Protein AF-A0A920HMF2-F1 (afdb_monomer_lite)

Structure (mmCIF, N/CA/C/O backbone):
data_AF-A0A920HMF2-F1
#
_entry.id   AF-A0A920HMF2-F1
#
loop_
_atom_site.group_PDB
_atom_site.id
_atom_site.type_symbol
_atom_site.label_atom_id
_atom_site.label_alt_id
_atom_site.label_comp_id
_atom_site.label_asym_id
_atom_site.label_entity_id
_atom_site.label_seq_id
_atom_site.pdbx_PDB_ins_code
_atom_site.Cartn_x
_atom_site.Cartn_y
_atom_site.Cartn_z
_atom_site.occupancy
_atom_site.B_iso_or_equiv
_atom_site.auth_seq_id
_atom_site.auth_comp_id
_atom_site.auth_asym_id
_atom_site.auth_atom_id
_atom_site.pdbx_PDB_model_num
ATOM 1 N N . MET A 1 1 ? 5.963 8.095 -15.196 1.00 60.22 1 MET A N 1
ATOM 2 C CA . MET A 1 1 ? 7.387 7.935 -15.577 1.00 60.22 1 MET A CA 1
ATOM 3 C C . MET A 1 1 ? 8.234 8.863 -14.714 1.00 60.22 1 MET A C 1
ATOM 5 O O . MET A 1 1 ? 7.877 10.027 -14.601 1.00 60.22 1 MET A O 1
ATOM 9 N N . LEU A 1 2 ? 9.319 8.380 -14.098 1.00 71.25 2 LEU A N 1
ATOM 10 C CA . LEU A 1 2 ? 10.261 9.250 -13.378 1.00 71.25 2 LEU A CA 1
ATOM 11 C C . LEU A 1 2 ? 11.253 9.902 -14.349 1.00 71.25 2 LEU A C 1
ATOM 13 O O . LEU A 1 2 ? 11.800 9.231 -15.238 1.00 71.25 2 LEU A O 1
ATOM 17 N N . ALA A 1 3 ? 11.513 11.196 -14.143 1.00 78.00 3 ALA A N 1
ATOM 18 C CA . ALA A 1 3 ? 12.580 11.913 -14.833 1.00 78.00 3 ALA A CA 1
ATOM 19 C C . ALA A 1 3 ? 13.933 11.236 -14.561 1.00 78.00 3 ALA A C 1
ATOM 21 O O . ALA A 1 3 ? 14.171 10.719 -13.468 1.00 78.00 3 ALA A O 1
ATOM 22 N N . ARG A 1 4 ? 14.822 11.218 -15.565 1.00 74.56 4 ARG A N 1
ATOM 23 C CA . ARG A 1 4 ? 16.085 10.453 -15.529 1.00 74.56 4 ARG A CA 1
ATOM 24 C C . ARG A 1 4 ? 16.939 10.771 -14.294 1.00 74.56 4 ARG A C 1
ATOM 26 O O . ARG A 1 4 ? 17.505 9.851 -13.722 1.00 74.56 4 ARG A O 1
ATOM 33 N N . ALA A 1 5 ? 16.950 12.031 -13.859 1.00 76.56 5 ALA A N 1
ATOM 34 C CA . ALA A 1 5 ? 17.691 12.503 -12.687 1.00 76.56 5 ALA A CA 1
ATOM 35 C C . ALA A 1 5 ? 17.235 11.894 -11.344 1.00 76.56 5 ALA A C 1
ATOM 37 O O . ALA A 1 5 ? 17.987 11.927 -10.379 1.00 76.56 5 ALA A O 1
ATOM 38 N N . TYR A 1 6 ? 16.024 11.331 -11.277 1.00 70.75 6 TYR A N 1
ATOM 39 C CA . TYR A 1 6 ? 15.429 10.786 -10.048 1.00 70.75 6 TYR A CA 1
ATOM 40 C C . TYR A 1 6 ? 15.279 9.259 -10.074 1.00 70.75 6 TYR A C 1
ATOM 42 O O . TYR A 1 6 ? 14.645 8.673 -9.192 1.00 70.75 6 TYR A O 1
ATOM 50 N N . ARG A 1 7 ? 15.836 8.593 -11.092 1.00 75.19 7 ARG A N 1
ATOM 51 C CA . ARG A 1 7 ? 15.878 7.127 -11.150 1.00 75.19 7 ARG A CA 1
ATOM 52 C C . ARG A 1 7 ? 16.911 6.602 -10.150 1.00 75.19 7 ARG A C 1
ATOM 54 O O . ARG A 1 7 ? 17.832 7.316 -9.777 1.00 75.19 7 ARG A O 1
ATOM 61 N N . SER A 1 8 ? 16.728 5.366 -9.697 1.00 70.44 8 SER A N 1
ATOM 62 C CA . SER A 1 8 ? 17.657 4.658 -8.796 1.00 70.44 8 SER A CA 1
ATOM 63 C C . SER A 1 8 ? 17.808 5.212 -7.368 1.00 70.44 8 SER A C 1
ATOM 65 O O . SER A 1 8 ? 18.521 4.616 -6.575 1.00 70.44 8 SER A O 1
ATOM 67 N N . ASN A 1 9 ? 17.073 6.263 -6.989 1.00 73.19 9 ASN A N 1
ATOM 68 C CA . ASN A 1 9 ? 17.085 6.824 -5.627 1.00 73.19 9 ASN A CA 1
ATOM 69 C C . ASN A 1 9 ? 15.977 6.258 -4.711 1.00 73.19 9 ASN A C 1
ATOM 71 O O . ASN A 1 9 ? 15.595 6.897 -3.737 1.00 73.19 9 ASN A O 1
ATOM 75 N N . GLY A 1 10 ? 15.361 5.120 -5.056 1.00 78.62 10 GLY A N 1
ATOM 76 C CA . GLY A 1 10 ? 14.243 4.537 -4.289 1.00 78.62 10 GLY A CA 1
ATOM 77 C C . GLY A 1 10 ? 12.906 5.296 -4.382 1.00 78.62 10 GLY A C 1
ATOM 78 O O . GLY A 1 10 ? 11.868 4.758 -4.008 1.00 78.62 10 GLY A O 1
ATOM 79 N N . ILE A 1 11 ? 12.893 6.494 -4.974 1.00 83.88 11 ILE A N 1
ATOM 80 C CA . ILE A 1 11 ? 11.706 7.359 -5.127 1.00 83.88 11 ILE A CA 1
ATOM 81 C C . ILE A 1 11 ? 10.565 6.649 -5.870 1.00 83.88 11 ILE A C 1
ATOM 83 O O . ILE A 1 11 ? 9.395 6.839 -5.553 1.00 83.88 11 ILE A O 1
ATOM 87 N N . GLY A 1 12 ? 10.890 5.795 -6.847 1.00 86.44 12 GLY A N 1
ATOM 88 C CA . GLY A 1 12 ? 9.882 5.022 -7.577 1.00 86.44 12 GLY A CA 1
ATOM 89 C C . GLY A 1 12 ? 9.081 4.096 -6.670 1.00 86.44 12 GLY A C 1
ATOM 90 O O . GLY A 1 12 ? 7.865 4.022 -6.807 1.00 86.44 12 GLY A O 1
ATOM 91 N N . LYS A 1 13 ? 9.749 3.457 -5.702 1.00 87.56 13 LYS A N 1
ATOM 92 C CA . LYS A 1 13 ? 9.103 2.542 -4.758 1.00 87.56 13 LYS A CA 1
ATOM 93 C C . LYS A 1 13 ? 8.132 3.313 -3.870 1.00 87.56 13 LYS A C 1
ATOM 95 O O . LYS A 1 13 ? 6.961 2.961 -3.822 1.00 87.56 13 LYS A O 1
ATOM 100 N N . GLN A 1 14 ? 8.580 4.437 -3.312 1.00 88.12 14 GLN A N 1
ATOM 101 C CA . GLN A 1 14 ? 7.731 5.324 -2.509 1.00 88.12 14 GLN A CA 1
ATOM 102 C C . GLN A 1 14 ? 6.514 5.837 -3.288 1.00 88.12 14 GLN A C 1
ATOM 104 O O . GLN A 1 14 ? 5.411 5.900 -2.752 1.00 88.12 14 GLN A O 1
ATOM 109 N N . LEU A 1 15 ? 6.694 6.182 -4.567 1.00 90.00 15 LEU A N 1
ATOM 110 C CA . LEU A 1 15 ? 5.596 6.644 -5.414 1.00 90.00 15 LEU A CA 1
ATOM 111 C C . LEU A 1 15 ? 4.532 5.557 -5.610 1.00 90.00 15 LEU A C 1
ATOM 113 O O . LEU A 1 15 ? 3.339 5.848 -5.518 1.00 90.00 15 LEU A O 1
ATOM 117 N N . ILE A 1 16 ? 4.952 4.317 -5.880 1.00 91.06 16 ILE A N 1
ATOM 118 C CA . ILE A 1 16 ? 4.020 3.195 -6.026 1.00 91.06 16 ILE A CA 1
ATOM 119 C C . ILE A 1 16 ? 3.355 2.872 -4.685 1.00 91.06 16 ILE A C 1
ATOM 121 O O . ILE A 1 16 ? 2.142 2.692 -4.659 1.00 91.06 16 ILE A O 1
ATOM 125 N N . GLU A 1 17 ? 4.099 2.862 -3.579 1.00 90.00 17 GLU A N 1
ATOM 126 C CA . GLU A 1 17 ? 3.563 2.621 -2.232 1.00 90.00 17 GLU A CA 1
ATOM 127 C C . GLU A 1 17 ? 2.487 3.646 -1.846 1.00 90.00 17 GLU A C 1
ATOM 129 O O . GLU A 1 17 ? 1.391 3.269 -1.425 1.00 90.00 17 GLU A O 1
ATOM 134 N N . GLU A 1 18 ? 2.744 4.941 -2.051 1.00 89.56 18 GLU A N 1
ATOM 135 C CA . GLU A 1 18 ? 1.742 5.982 -1.795 1.00 89.56 18 GLU A CA 1
ATOM 136 C C . GLU A 1 18 ? 0.553 5.882 -2.764 1.00 89.56 18 GLU A C 1
ATOM 138 O O . GLU A 1 18 ? -0.593 6.102 -2.362 1.00 89.56 18 GLU A O 1
ATOM 143 N N . GLY A 1 19 ? 0.784 5.473 -4.017 1.00 90.25 19 GLY A N 1
ATOM 144 C CA . GLY A 1 19 ? -0.281 5.182 -4.979 1.00 90.25 19 GLY A CA 1
ATOM 145 C C . GLY A 1 19 ? -1.184 4.026 -4.536 1.00 90.25 19 GLY A C 1
ATOM 146 O O . GLY A 1 19 ? -2.410 4.165 -4.535 1.00 90.25 19 GLY A O 1
ATOM 147 N N . VAL A 1 20 ? -0.592 2.914 -4.093 1.00 89.56 20 VAL A N 1
ATOM 148 C CA . VAL A 1 20 ? -1.296 1.749 -3.534 1.00 89.56 20 VAL A CA 1
ATOM 149 C C . VAL A 1 20 ? -2.110 2.162 -2.316 1.00 89.56 20 VAL A C 1
ATOM 151 O O . VAL A 1 20 ? -3.309 1.894 -2.254 1.00 89.56 20 VAL A O 1
ATOM 154 N N . LYS A 1 21 ? -1.492 2.879 -1.377 1.00 86.56 21 LYS A N 1
ATOM 155 C CA . LYS A 1 21 ? -2.153 3.377 -0.169 1.00 86.56 21 LYS A CA 1
ATOM 156 C C . LYS A 1 21 ? -3.342 4.271 -0.504 1.00 86.56 21 LYS A C 1
ATOM 158 O O . LYS A 1 21 ? -4.422 4.096 0.057 1.00 86.56 21 LYS A O 1
ATOM 163 N N . LYS A 1 22 ? -3.182 5.208 -1.443 1.00 86.75 22 LYS A N 1
ATOM 164 C CA . LYS A 1 22 ? -4.275 6.094 -1.857 1.00 86.75 22 LYS A CA 1
ATOM 165 C C . LYS A 1 22 ? -5.398 5.329 -2.556 1.00 86.75 22 LYS A C 1
ATOM 167 O O . LYS A 1 22 ? -6.568 5.606 -2.298 1.00 86.75 22 LYS A O 1
ATOM 172 N N . SER A 1 23 ? -5.049 4.358 -3.398 1.00 88.69 23 SER A N 1
ATOM 173 C CA . SER A 1 23 ? -6.013 3.473 -4.054 1.00 88.69 23 SER A CA 1
ATOM 174 C C . SER A 1 23 ? -6.825 2.686 -3.023 1.00 88.69 23 SER A C 1
ATOM 176 O O . SER A 1 23 ? -8.049 2.714 -3.075 1.00 88.69 23 SER A O 1
ATOM 178 N N . GLN A 1 24 ? -6.171 2.106 -2.014 1.00 85.06 24 GLN A N 1
ATOM 179 C CA . GLN A 1 24 ? -6.831 1.374 -0.928 1.00 85.06 24 GLN A CA 1
ATOM 180 C C . GLN A 1 24 ? -7.716 2.265 -0.040 1.00 85.06 24 GLN A C 1
ATOM 182 O O . GLN A 1 24 ? -8.731 1.796 0.470 1.00 85.06 24 GLN A O 1
ATOM 187 N N . GLN A 1 25 ? -7.364 3.544 0.137 1.00 81.69 25 GLN A N 1
ATOM 188 C CA . GLN A 1 25 ? -8.202 4.513 0.857 1.00 81.69 25 GLN A CA 1
ATOM 189 C C . GLN A 1 25 ? -9.490 4.859 0.102 1.00 81.69 25 GLN A C 1
ATOM 191 O O . GLN A 1 25 ? -10.532 5.039 0.726 1.00 81.69 25 GLN A O 1
ATOM 196 N N . LEU A 1 26 ? -9.413 5.002 -1.223 1.00 84.19 26 LEU A N 1
ATOM 197 C CA . LEU A 1 26 ? -10.565 5.356 -2.059 1.00 84.19 26 LEU A CA 1
ATOM 198 C C . LEU A 1 26 ? -11.432 4.135 -2.391 1.00 84.19 26 LEU A C 1
ATOM 200 O O . LEU A 1 26 ? -12.652 4.244 -2.467 1.00 84.19 26 LEU A O 1
ATOM 204 N N . PHE A 1 27 ? -10.796 2.979 -2.572 1.00 83.62 27 PHE A N 1
ATOM 205 C CA . PHE A 1 27 ? -11.402 1.735 -3.028 1.00 83.62 27 PHE A CA 1
ATOM 206 C C . PHE A 1 27 ? -11.003 0.594 -2.092 1.00 83.62 27 PHE A C 1
ATOM 208 O O . PHE A 1 27 ? -10.123 -0.221 -2.381 1.00 83.62 27 PHE A O 1
ATOM 215 N N . ALA A 1 28 ? -11.651 0.554 -0.929 1.00 81.38 28 ALA A N 1
ATOM 216 C CA . ALA A 1 28 ? -11.383 -0.466 0.070 1.00 81.38 28 ALA A CA 1
ATOM 217 C C . ALA A 1 28 ? -11.728 -1.866 -0.459 1.00 8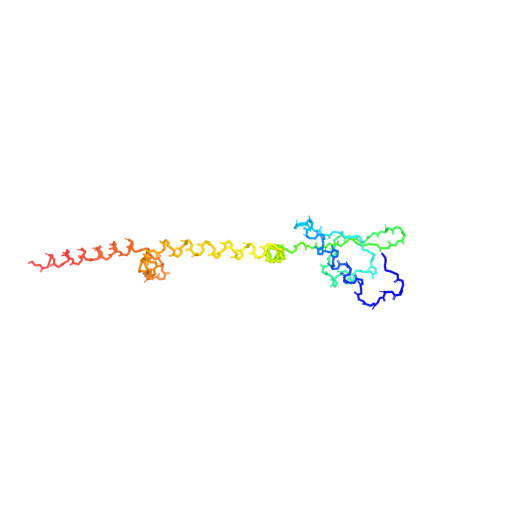1.38 28 ALA A C 1
ATOM 219 O O . ALA A 1 28 ? -12.764 -2.077 -1.087 1.00 81.38 28 ALA A O 1
ATOM 220 N N . ASN A 1 29 ? -10.876 -2.837 -0.130 1.00 80.88 29 ASN A N 1
ATOM 221 C CA . ASN A 1 29 ? -11.091 -4.257 -0.409 1.00 80.88 29 ASN A CA 1
ATOM 222 C C . ASN A 1 29 ? -11.132 -4.652 -1.901 1.00 80.88 29 ASN A C 1
ATOM 224 O O . ASN A 1 29 ? -11.679 -5.699 -2.244 1.00 80.88 29 ASN A O 1
ATOM 228 N N . ILE A 1 30 ? -10.545 -3.839 -2.784 1.00 88.69 30 ILE A N 1
ATOM 229 C CA . ILE A 1 30 ? -10.427 -4.137 -4.217 1.00 88.69 30 ILE A CA 1
ATOM 230 C C . ILE A 1 30 ? -8.981 -4.532 -4.551 1.00 88.69 30 ILE A C 1
ATOM 232 O O . ILE A 1 30 ? -8.032 -3.941 -4.036 1.00 88.69 30 ILE A O 1
ATOM 236 N N . GLU A 1 31 ? -8.811 -5.547 -5.404 1.00 91.69 31 GLU A N 1
ATOM 237 C CA . GLU A 1 31 ? -7.499 -5.919 -5.950 1.00 91.69 31 GLU A CA 1
ATOM 238 C C . GLU A 1 31 ? -6.967 -4.824 -6.889 1.00 91.69 31 GLU A C 1
ATOM 240 O O . GLU A 1 31 ? -7.688 -4.329 -7.758 1.00 91.69 31 GLU A O 1
ATOM 245 N N . ILE A 1 32 ? -5.691 -4.461 -6.750 1.00 93.06 32 ILE A N 1
ATOM 246 C CA . ILE A 1 32 ? -5.036 -3.532 -7.680 1.00 93.06 32 ILE A CA 1
ATOM 247 C C . ILE A 1 32 ? -4.418 -4.362 -8.800 1.00 93.06 32 ILE A C 1
ATOM 249 O O . ILE A 1 32 ? -3.595 -5.236 -8.535 1.00 93.06 32 ILE A O 1
ATOM 253 N N . LYS A 1 33 ? -4.809 -4.084 -10.046 1.00 94.38 33 LYS A N 1
ATOM 254 C CA . LYS A 1 33 ? -4.278 -4.745 -11.246 1.00 94.38 33 LYS A CA 1
ATOM 255 C C . LYS A 1 33 ? -3.363 -3.800 -12.001 1.00 94.38 33 LYS A C 1
ATOM 257 O O . LYS A 1 33 ? -3.721 -2.641 -12.206 1.00 94.38 33 LYS A O 1
ATOM 262 N N . ILE A 1 34 ? -2.230 -4.314 -12.462 1.00 94.31 34 ILE A N 1
ATOM 263 C CA . ILE A 1 34 ? -1.304 -3.586 -13.328 1.00 94.31 34 ILE A CA 1
ATOM 264 C C . ILE A 1 34 ? -0.919 -4.445 -14.536 1.00 94.31 34 ILE A C 1
ATOM 266 O O . ILE A 1 34 ? -0.799 -5.667 -14.424 1.00 94.31 34 ILE A O 1
ATOM 270 N N . SER A 1 35 ? -0.730 -3.794 -15.685 1.00 94.38 35 SER A N 1
ATOM 271 C CA . SER A 1 35 ? 0.080 -4.331 -16.783 1.00 94.38 35 SER A CA 1
ATOM 272 C C . SER A 1 35 ? 1.513 -3.877 -16.531 1.00 94.38 35 SER A C 1
ATOM 274 O O . SER A 1 35 ? 1.790 -2.676 -16.526 1.00 94.38 35 SER A O 1
ATOM 276 N N . ALA A 1 36 ? 2.402 -4.816 -16.218 1.00 92.94 36 ALA A N 1
ATOM 277 C CA . ALA A 1 36 ? 3.808 -4.535 -15.971 1.00 92.94 36 ALA A CA 1
ATOM 278 C C . ALA A 1 36 ? 4.642 -5.019 -17.157 1.00 92.94 36 ALA A C 1
ATOM 280 O O . ALA A 1 36 ? 4.435 -6.118 -17.663 1.00 92.94 36 ALA A O 1
ATOM 281 N N . GLN A 1 37 ? 5.633 -4.232 -17.573 1.00 94.31 37 GLN A N 1
ATOM 282 C CA . GLN A 1 37 ? 6.653 -4.718 -18.497 1.00 94.31 37 GLN A CA 1
ATOM 283 C C . GLN A 1 37 ? 7.402 -5.895 -17.853 1.00 94.31 37 GLN A C 1
ATOM 285 O O . GLN A 1 37 ? 7.766 -5.820 -16.677 1.00 94.31 37 GLN A O 1
ATOM 290 N N . LEU A 1 38 ? 7.692 -6.953 -18.616 1.00 91.62 38 LEU A N 1
ATOM 291 C CA . LEU A 1 38 ? 8.298 -8.185 -18.093 1.00 91.62 38 LEU A CA 1
ATOM 292 C C . LEU A 1 38 ? 9.619 -7.935 -17.337 1.00 91.62 38 LEU A C 1
ATOM 294 O O . LEU A 1 38 ? 9.871 -8.553 -16.308 1.00 91.62 38 LEU A O 1
ATOM 298 N N . GLY A 1 39 ? 10.427 -6.972 -17.792 1.00 90.81 39 GLY A N 1
ATOM 299 C CA . GLY A 1 39 ? 11.678 -6.577 -17.128 1.00 90.81 39 GLY A CA 1
ATOM 300 C C . GLY A 1 39 ? 11.510 -5.888 -15.765 1.00 90.81 39 GLY A C 1
ATOM 301 O O . GLY A 1 39 ? 12.491 -5.716 -15.051 1.00 90.81 39 GLY A O 1
ATOM 302 N N . LEU A 1 40 ? 10.290 -5.491 -15.390 1.00 91.56 40 LEU A N 1
ATOM 303 C CA . LEU A 1 40 ? 9.962 -4.899 -14.087 1.00 91.56 40 LEU A CA 1
ATOM 304 C C . LEU A 1 40 ? 9.251 -5.888 -13.156 1.00 91.56 40 LEU A C 1
ATOM 306 O O . LEU A 1 40 ? 8.802 -5.492 -12.084 1.00 91.56 40 LEU A O 1
ATOM 310 N N . LYS A 1 41 ? 9.146 -7.163 -13.547 1.00 93.25 41 LYS A N 1
ATOM 311 C CA . LYS A 1 41 ? 8.493 -8.206 -12.752 1.00 93.25 41 LYS A CA 1
ATOM 312 C C . LYS A 1 41 ? 9.026 -8.236 -11.314 1.00 93.25 41 LYS A C 1
ATOM 314 O O . LYS A 1 41 ? 8.252 -8.022 -10.390 1.00 93.25 41 LYS A O 1
ATOM 319 N N . GLU A 1 42 ? 10.332 -8.435 -11.138 1.00 92.44 42 GLU A N 1
ATOM 320 C CA . GLU A 1 42 ? 10.965 -8.541 -9.811 1.00 92.44 42 GLU A CA 1
ATOM 321 C C . GLU A 1 42 ? 10.746 -7.270 -8.979 1.00 92.44 42 GLU A C 1
ATOM 323 O O . GLU A 1 42 ? 10.416 -7.330 -7.799 1.00 92.44 42 GLU A O 1
ATOM 328 N N . TYR A 1 43 ? 10.809 -6.104 -9.629 1.00 92.00 43 TYR A N 1
ATOM 329 C CA . TYR A 1 43 ? 10.555 -4.818 -8.986 1.00 92.00 43 TYR A CA 1
ATOM 330 C C . TYR A 1 43 ? 9.141 -4.717 -8.392 1.00 92.00 43 TYR A C 1
ATOM 332 O O . TYR A 1 43 ? 8.963 -4.153 -7.314 1.00 92.00 43 TYR A O 1
ATOM 340 N N . TYR A 1 44 ? 8.128 -5.244 -9.084 1.00 93.88 44 TYR A N 1
ATOM 341 C CA . TYR A 1 44 ? 6.756 -5.268 -8.575 1.00 93.88 44 TYR A CA 1
ATOM 342 C C . TYR A 1 44 ? 6.510 -6.419 -7.591 1.00 93.88 44 TYR A C 1
ATOM 344 O O . TYR A 1 44 ? 5.724 -6.247 -6.656 1.00 93.88 44 TYR A O 1
ATOM 352 N N . GLU A 1 45 ? 7.198 -7.552 -7.738 1.00 93.81 45 GLU A N 1
ATOM 353 C CA . GLU A 1 45 ? 7.182 -8.638 -6.748 1.00 93.81 45 GLU A CA 1
ATOM 354 C C . GLU A 1 45 ? 7.710 -8.157 -5.385 1.00 93.81 45 GLU A C 1
ATOM 356 O O . GLU A 1 45 ? 7.067 -8.401 -4.363 1.00 93.81 45 GLU A O 1
ATOM 361 N N . ASP A 1 46 ? 8.772 -7.344 -5.367 1.00 92.12 46 ASP A N 1
ATOM 362 C CA . ASP A 1 46 ? 9.304 -6.685 -4.160 1.00 92.12 46 ASP A CA 1
ATOM 363 C C . ASP A 1 46 ? 8.313 -5.713 -3.485 1.00 92.12 46 ASP A C 1
ATOM 365 O O . ASP A 1 46 ? 8.487 -5.331 -2.321 1.00 92.12 46 ASP A O 1
ATOM 369 N N . LEU A 1 47 ? 7.285 -5.272 -4.216 1.00 91.19 47 LEU A N 1
ATOM 370 C CA . LEU A 1 47 ? 6.196 -4.421 -3.721 1.00 91.19 47 LEU A CA 1
ATOM 371 C C . LEU A 1 47 ? 4.960 -5.236 -3.304 1.00 91.19 47 LEU A C 1
ATOM 373 O O . LEU A 1 47 ? 3.951 -4.656 -2.899 1.00 91.19 47 LEU A O 1
ATOM 377 N N . GLY A 1 48 ? 5.029 -6.568 -3.386 1.00 92.44 48 GLY A N 1
ATOM 378 C CA . GLY A 1 48 ? 3.958 -7.490 -3.007 1.00 92.44 48 GLY A CA 1
ATOM 379 C C . GLY A 1 48 ? 2.972 -7.820 -4.128 1.00 92.44 48 GLY A C 1
ATOM 380 O O . GLY A 1 48 ? 1.955 -8.467 -3.865 1.00 92.44 48 GLY A O 1
ATOM 381 N N . PHE A 1 49 ? 3.233 -7.389 -5.366 1.00 94.94 49 PHE A N 1
ATOM 382 C CA . PHE A 1 49 ? 2.430 -7.824 -6.504 1.00 94.94 49 PHE A CA 1
ATOM 383 C C . PHE A 1 49 ? 2.756 -9.274 -6.858 1.00 94.94 49 PHE A C 1
ATOM 385 O O . PHE A 1 49 ? 3.886 -9.734 -6.744 1.00 94.94 49 PHE A O 1
ATOM 392 N N . SER A 1 50 ? 1.751 -9.988 -7.339 1.00 95.38 50 SER A N 1
ATOM 393 C CA . SER A 1 50 ? 1.861 -11.372 -7.791 1.00 95.38 50 SER A CA 1
ATOM 394 C C . SER A 1 50 ? 1.423 -11.474 -9.243 1.00 95.38 50 SER A C 1
ATOM 396 O O . SER A 1 50 ? 0.505 -10.773 -9.670 1.00 95.38 50 SER A O 1
ATOM 398 N N . ILE A 1 51 ? 2.082 -12.328 -10.020 1.00 95.25 51 ILE A N 1
ATOM 399 C CA . ILE A 1 51 ? 1.710 -12.558 -11.416 1.00 95.25 51 ILE A CA 1
ATOM 400 C C . ILE A 1 51 ? 0.301 -13.145 -11.491 1.00 95.25 51 ILE A C 1
ATOM 402 O O . ILE A 1 51 ? -0.050 -14.067 -10.753 1.00 95.25 51 ILE A O 1
ATOM 406 N N . LYS A 1 52 ? -0.488 -12.643 -12.440 1.00 93.44 52 LYS A N 1
ATOM 407 C CA . LYS A 1 52 ? -1.781 -13.209 -12.812 1.00 93.44 52 LYS A CA 1
ATOM 408 C C . LYS A 1 52 ? -1.856 -13.315 -14.325 1.00 93.44 52 LYS A C 1
ATOM 410 O O . LYS A 1 52 ? -1.957 -12.302 -15.001 1.00 93.44 52 LYS A O 1
ATOM 415 N N . GLY A 1 53 ? -1.853 -14.541 -14.833 1.00 88.62 53 GLY A N 1
ATOM 416 C CA . GLY A 1 53 ? -1.933 -14.815 -16.266 1.00 88.62 53 GLY A CA 1
ATOM 417 C C . GLY A 1 53 ? -0.570 -14.964 -16.937 1.00 88.62 53 GLY A C 1
ATOM 418 O O . GLY A 1 53 ? 0.456 -15.135 -16.278 1.00 88.62 53 GLY A O 1
ATOM 419 N N . GLU A 1 54 ? -0.592 -14.945 -18.265 1.00 91.06 54 GLU A N 1
ATOM 420 C CA . GLU A 1 54 ? 0.571 -15.201 -19.112 1.00 91.06 54 GLU A CA 1
ATOM 421 C C . GLU A 1 54 ? 1.173 -13.904 -19.657 1.00 91.06 54 GLU A C 1
ATOM 423 O O . GLU A 1 54 ? 0.566 -12.832 -19.606 1.00 91.06 54 GLU A O 1
ATOM 428 N N . LYS A 1 55 ? 2.396 -14.010 -20.181 1.00 93.50 55 LYS A N 1
ATOM 429 C CA . LYS A 1 55 ? 3.057 -12.906 -20.872 1.00 93.50 55 LYS A CA 1
ATOM 430 C C . LYS A 1 55 ? 2.371 -12.613 -22.209 1.00 93.50 55 LYS A C 1
ATOM 432 O O . LYS A 1 55 ? 1.980 -13.536 -22.920 1.00 93.50 55 LYS A O 1
ATOM 437 N N . TYR A 1 56 ? 2.273 -11.342 -22.571 1.00 93.81 56 TYR A N 1
ATOM 438 C CA . TYR A 1 56 ? 1.705 -10.895 -23.841 1.00 93.81 56 TYR A CA 1
ATOM 439 C C . TYR A 1 56 ? 2.502 -9.724 -24.413 1.00 93.81 56 TYR A C 1
ATOM 441 O O . TYR A 1 56 ? 3.287 -9.088 -23.715 1.00 93.81 56 TYR A O 1
ATOM 449 N N . LEU A 1 57 ? 2.334 -9.466 -25.707 1.00 94.50 57 LEU A N 1
ATOM 450 C CA . LEU A 1 57 ? 2.999 -8.362 -26.387 1.00 94.50 57 LEU A CA 1
ATOM 451 C C . LEU A 1 57 ? 2.073 -7.140 -26.396 1.00 94.50 57 LEU A C 1
ATOM 453 O O . LEU A 1 57 ? 0.939 -7.234 -26.861 1.00 94.50 57 LEU A O 1
ATOM 457 N N . GLU A 1 58 ? 2.567 -6.003 -25.923 1.00 90.88 58 GLU A N 1
ATOM 458 C CA . GLU A 1 58 ? 1.882 -4.707 -25.965 1.00 90.88 58 GLU A CA 1
ATOM 459 C C . GLU A 1 58 ? 2.903 -3.680 -26.474 1.00 90.88 58 GLU A C 1
ATOM 461 O O . GLU A 1 58 ? 4.030 -3.621 -25.977 1.00 90.88 58 GLU A O 1
ATOM 466 N N . ASP A 1 59 ? 2.570 -2.973 -27.558 1.00 90.56 59 ASP A N 1
ATOM 467 C CA . ASP A 1 59 ? 3.460 -2.029 -28.256 1.00 90.56 59 ASP A CA 1
ATOM 468 C C . ASP A 1 59 ? 4.849 -2.591 -28.629 1.00 90.56 59 ASP A C 1
ATOM 470 O O . ASP A 1 59 ? 5.862 -1.890 -28.629 1.00 90.56 59 ASP A O 1
ATOM 474 N N . GLY A 1 60 ? 4.911 -3.886 -28.960 1.00 91.75 60 GLY A N 1
ATOM 475 C CA . GLY A 1 60 ? 6.158 -4.562 -29.335 1.00 91.75 60 GLY A CA 1
ATOM 476 C C . GLY A 1 60 ? 7.060 -4.939 -28.155 1.00 91.75 60 GLY A C 1
ATOM 477 O O . GLY A 1 60 ? 8.181 -5.397 -28.371 1.00 91.75 60 GLY A O 1
ATOM 478 N N . ILE A 1 61 ? 6.585 -4.774 -26.919 1.00 93.50 61 ILE A N 1
ATOM 479 C CA . ILE A 1 61 ? 7.321 -5.079 -25.691 1.00 93.50 61 ILE A CA 1
ATOM 480 C C . ILE A 1 61 ? 6.568 -6.163 -24.909 1.00 93.50 61 ILE A C 1
ATOM 482 O O . ILE A 1 61 ? 5.339 -6.148 -24.819 1.00 93.50 61 ILE A O 1
ATOM 486 N N . GLU A 1 62 ? 7.300 -7.114 -24.323 1.00 94.75 62 GLU A N 1
ATOM 487 C CA . GLU A 1 62 ? 6.703 -8.137 -23.458 1.00 94.75 62 GLU A CA 1
ATOM 488 C C . GLU A 1 62 ? 6.182 -7.526 -22.147 1.00 94.75 62 GLU A C 1
ATOM 490 O O . GLU A 1 62 ? 6.924 -6.894 -21.385 1.00 94.75 62 GLU A O 1
ATOM 495 N N . HIS A 1 63 ? 4.906 -7.774 -21.875 1.00 95.81 63 HIS A N 1
ATOM 496 C CA . HIS A 1 63 ? 4.175 -7.387 -20.678 1.00 95.81 63 HIS A CA 1
ATOM 497 C C . HIS A 1 63 ? 3.621 -8.618 -19.961 1.00 95.81 63 HIS A C 1
ATOM 499 O O . HIS A 1 63 ? 3.476 -9.700 -20.533 1.00 95.81 63 HIS A O 1
ATOM 505 N N . ILE A 1 64 ? 3.326 -8.454 -18.679 1.00 96.12 64 ILE A N 1
ATOM 506 C CA . ILE A 1 64 ? 2.715 -9.457 -17.821 1.00 96.12 64 ILE A CA 1
ATOM 507 C C . ILE A 1 64 ? 1.724 -8.774 -16.886 1.00 96.12 64 ILE A C 1
ATOM 509 O O . ILE A 1 64 ? 1.969 -7.684 -16.364 1.00 96.12 64 ILE A O 1
ATOM 513 N N . GLN A 1 65 ? 0.576 -9.406 -16.676 1.00 96.38 65 GLN A N 1
ATOM 514 C CA . GLN A 1 65 ? -0.405 -8.893 -15.733 1.00 96.38 65 GLN A CA 1
ATOM 515 C C . GLN A 1 65 ? -0.013 -9.288 -14.303 1.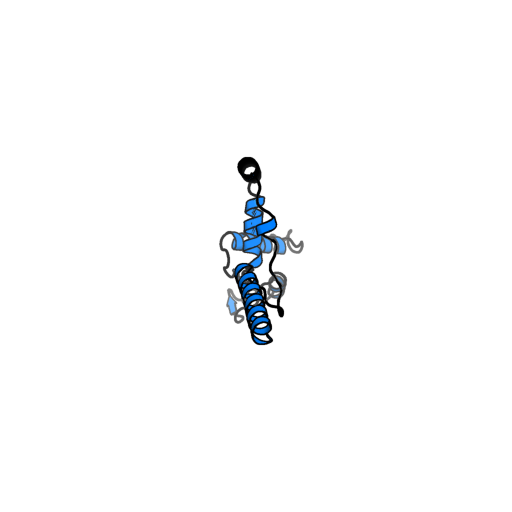00 96.38 65 GLN A C 1
ATOM 517 O O . GLN A 1 65 ? 0.362 -10.429 -14.026 1.00 96.38 65 GLN A O 1
ATOM 522 N N . MET A 1 66 ? -0.107 -8.331 -13.379 1.00 95.88 66 MET A N 1
ATOM 523 C CA . MET A 1 66 ? 0.171 -8.545 -11.960 1.00 95.88 66 MET A CA 1
ATOM 524 C C . MET A 1 66 ? -0.945 -7.969 -11.088 1.00 95.88 66 MET A C 1
ATOM 526 O O . MET A 1 66 ? -1.608 -6.995 -11.458 1.00 95.88 66 MET A O 1
ATOM 530 N N . ILE A 1 67 ? -1.155 -8.580 -9.923 1.00 95.94 67 ILE A N 1
ATOM 531 C CA . ILE A 1 67 ? -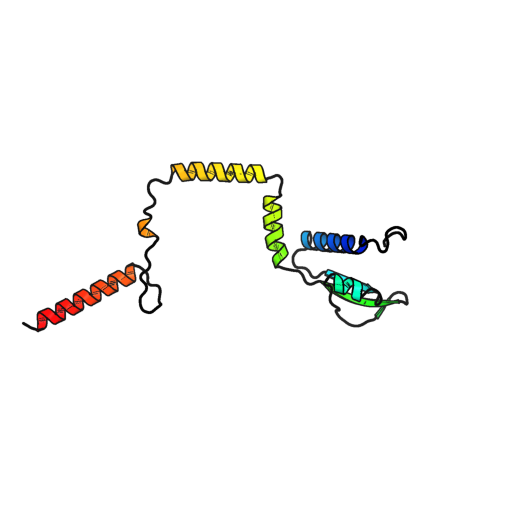2.172 -8.191 -8.950 1.00 95.94 67 ILE A CA 1
ATOM 532 C C . ILE A 1 67 ? -1.598 -8.016 -7.550 1.00 95.94 67 ILE A C 1
ATOM 534 O O . ILE A 1 67 ? -0.765 -8.801 -7.098 1.00 95.94 67 ILE A O 1
ATOM 538 N N . LEU A 1 68 ? -2.106 -7.016 -6.839 1.00 93.94 68 LEU A N 1
ATOM 539 C CA . LEU A 1 68 ? -1.907 -6.847 -5.407 1.00 93.94 68 LEU A CA 1
ATOM 540 C C . LEU A 1 68 ? -3.238 -7.103 -4.698 1.00 93.94 68 LEU A C 1
ATOM 542 O O . LEU A 1 68 ? -4.229 -6.405 -4.935 1.00 93.94 68 LEU A O 1
ATOM 546 N N . SER A 1 69 ? -3.255 -8.123 -3.841 1.00 90.56 69 SER A N 1
ATOM 547 C CA . SER A 1 69 ? -4.448 -8.485 -3.071 1.00 90.56 69 SER A CA 1
ATOM 548 C C . SER A 1 69 ? -4.724 -7.446 -1.977 1.00 90.56 69 SER A C 1
ATOM 550 O O . SER A 1 69 ? -3.782 -6.958 -1.345 1.00 90.56 69 SER A O 1
ATOM 552 N N . PRO A 1 70 ? -5.996 -7.106 -1.708 1.00 81.81 70 PRO A N 1
ATOM 553 C CA . PRO A 1 70 ? -6.329 -6.174 -0.643 1.00 81.81 70 PRO A CA 1
ATOM 554 C C . PRO A 1 70 ? -5.990 -6.789 0.717 1.00 81.81 70 PRO A C 1
ATOM 556 O O . PRO A 1 70 ? -6.394 -7.907 1.034 1.00 81.81 70 PRO A O 1
ATOM 559 N N . ASN A 1 71 ? -5.272 -6.048 1.559 1.00 71.56 71 ASN A N 1
ATOM 560 C CA . ASN A 1 71 ? -5.026 -6.484 2.927 1.00 71.56 71 ASN A CA 1
ATOM 561 C C . ASN A 1 71 ? -6.155 -5.980 3.840 1.00 71.56 71 ASN A C 1
ATOM 563 O O . ASN A 1 71 ? -6.164 -4.818 4.256 1.00 71.56 71 ASN A O 1
ATOM 567 N N . LEU A 1 72 ? -7.104 -6.865 4.174 1.00 61.31 72 LEU A N 1
ATOM 568 C CA . LEU A 1 72 ? -8.252 -6.545 5.039 1.00 61.31 72 LEU A CA 1
ATOM 569 C C . LEU A 1 72 ? -7.839 -5.983 6.414 1.00 61.31 72 LEU A C 1
ATOM 571 O O . LEU A 1 72 ? -8.597 -5.229 7.024 1.00 61.31 72 LEU A O 1
ATOM 575 N N . LYS A 1 73 ? -6.641 -6.321 6.912 1.00 57.69 73 LYS A N 1
ATOM 576 C CA . LYS A 1 73 ? -6.190 -5.947 8.260 1.00 57.69 73 LYS A CA 1
ATOM 577 C C . LYS A 1 73 ? -5.814 -4.465 8.362 1.00 57.69 73 LYS A C 1
ATOM 579 O O . LYS A 1 73 ? -6.075 -3.844 9.391 1.00 57.69 73 LYS A O 1
ATOM 584 N N . TYR A 1 74 ? -5.271 -3.887 7.287 1.00 57.31 74 TYR A N 1
ATOM 585 C CA . TYR A 1 74 ? -4.948 -2.456 7.234 1.00 57.31 74 TYR A CA 1
ATOM 586 C C . TYR A 1 74 ? -6.203 -1.586 7.181 1.00 57.31 74 TYR A C 1
ATOM 588 O O . TYR A 1 74 ? -6.219 -0.532 7.802 1.00 57.31 74 TYR A O 1
ATOM 596 N N . SER A 1 75 ? -7.277 -2.035 6.520 1.00 58.69 75 SER A N 1
ATOM 597 C CA . SER A 1 75 ? -8.517 -1.252 6.399 1.00 58.69 75 SER A CA 1
ATOM 598 C C . SER A 1 75 ? -9.140 -0.924 7.760 1.00 58.69 75 SER A C 1
ATOM 600 O O . SER A 1 75 ? -9.514 0.221 8.004 1.00 58.69 75 SER A O 1
ATOM 602 N N . LEU A 1 76 ? -9.202 -1.898 8.674 1.00 60.12 76 LEU A N 1
ATOM 603 C CA . LEU A 1 76 ? -9.767 -1.672 10.007 1.00 60.12 76 LEU A CA 1
ATOM 604 C C . LEU A 1 76 ? -8.848 -0.810 10.886 1.00 60.12 76 LEU A C 1
ATOM 606 O O . LEU A 1 76 ? -9.329 0.118 11.534 1.00 60.12 76 LEU A O 1
ATOM 610 N N . TYR A 1 77 ? -7.536 -1.076 10.887 1.00 62.22 77 TYR A N 1
ATOM 611 C CA . TYR A 1 77 ? -6.579 -0.312 11.695 1.00 62.22 77 TYR A CA 1
ATOM 612 C C . TYR A 1 77 ? -6.457 1.141 11.223 1.00 62.22 77 TYR A C 1
ATOM 614 O O . TYR A 1 77 ? -6.545 2.044 12.047 1.00 62.22 77 TYR A O 1
ATOM 622 N N . GLU A 1 78 ? -6.335 1.381 9.914 1.00 63.62 78 GLU A N 1
ATOM 623 C CA . GLU A 1 78 ? -6.260 2.731 9.340 1.00 63.62 78 GLU A CA 1
ATOM 624 C C . GLU A 1 78 ? -7.569 3.502 9.499 1.00 63.62 78 GLU A C 1
ATOM 626 O O . GLU A 1 78 ? -7.528 4.703 9.736 1.00 63.62 78 GLU A O 1
ATOM 631 N N . ASN A 1 79 ? -8.736 2.853 9.431 1.00 64.06 79 ASN A N 1
ATOM 632 C CA . ASN A 1 79 ? -10.003 3.532 9.719 1.00 64.06 79 ASN A CA 1
ATOM 633 C C . ASN A 1 79 ? -10.074 3.991 11.180 1.00 64.06 79 ASN A C 1
ATOM 635 O O . ASN A 1 79 ? -10.408 5.147 11.443 1.00 64.06 79 ASN A O 1
ATOM 639 N N . CYS A 1 80 ? -9.692 3.132 12.128 1.00 61.88 80 CYS A N 1
ATOM 640 C CA . CYS A 1 80 ? -9.591 3.516 13.535 1.00 61.88 80 CYS A CA 1
ATOM 641 C C . CYS A 1 80 ? -8.525 4.604 13.758 1.00 61.88 80 CYS A C 1
ATOM 643 O O . CYS A 1 80 ? -8.773 5.571 14.478 1.00 61.88 80 CYS A O 1
ATOM 645 N N . LEU A 1 81 ? -7.359 4.505 13.111 1.00 64.12 81 LEU A N 1
ATOM 646 C CA . LEU A 1 81 ? -6.296 5.507 13.225 1.00 64.12 81 LEU A CA 1
ATOM 647 C C . LEU A 1 81 ? -6.680 6.843 12.600 1.00 64.12 81 LEU A C 1
ATOM 649 O O . LEU A 1 81 ? -6.356 7.880 13.164 1.00 64.12 81 LEU A O 1
ATOM 653 N N . ASN A 1 82 ? -7.365 6.846 11.459 1.00 62.38 82 ASN A N 1
ATOM 654 C CA . ASN A 1 82 ? -7.875 8.062 10.831 1.00 62.38 82 ASN A CA 1
ATOM 655 C C . ASN A 1 82 ? -8.977 8.698 11.675 1.00 62.38 82 ASN A C 1
ATOM 657 O O . ASN A 1 82 ? -9.060 9.922 11.717 1.00 62.38 82 ASN A O 1
ATOM 661 N N . LEU A 1 83 ? -9.767 7.904 12.402 1.00 58.84 83 LEU A N 1
ATOM 662 C CA . LEU A 1 83 ? -10.724 8.425 13.375 1.00 58.84 83 LEU A CA 1
ATOM 663 C C . LEU A 1 83 ? -9.998 9.165 14.514 1.00 58.84 83 LEU A C 1
ATOM 665 O O . LEU A 1 83 ? -10.353 10.302 14.827 1.00 58.84 83 LEU A O 1
ATOM 669 N N . ILE A 1 84 ? -8.920 8.573 15.044 1.00 59.97 84 ILE A N 1
ATOM 670 C CA . ILE A 1 84 ? -8.062 9.157 16.094 1.00 59.97 84 ILE A CA 1
ATOM 671 C C . ILE A 1 84 ? -7.236 10.352 15.575 1.00 59.97 84 ILE A C 1
ATOM 673 O O . ILE A 1 84 ? -7.023 11.317 16.301 1.00 59.97 84 ILE A O 1
ATOM 677 N N . ARG A 1 85 ? -6.780 10.317 14.318 1.00 61.62 85 ARG A N 1
ATOM 678 C CA . ARG A 1 85 ? -5.952 11.355 13.675 1.00 61.62 85 ARG A CA 1
ATOM 679 C C . ARG A 1 85 ? -6.773 12.459 13.006 1.00 61.62 85 ARG A C 1
ATOM 681 O O . ARG A 1 85 ? -6.212 13.464 12.565 1.00 61.62 85 ARG A O 1
ATOM 688 N N . SER A 1 86 ? -8.093 12.299 12.930 1.00 62.19 86 SER A N 1
ATOM 689 C CA . SER A 1 86 ? -8.986 13.362 12.482 1.00 62.19 86 SER A CA 1
ATOM 690 C C . SER A 1 86 ? -8.870 14.558 13.434 1.00 62.19 86 SER A C 1
ATOM 692 O O . SER A 1 86 ? -8.699 14.406 14.644 1.00 62.19 86 SER A O 1
ATOM 694 N N . LYS A 1 87 ? -9.001 15.782 12.905 1.00 58.12 87 LYS A N 1
ATOM 695 C CA . LYS A 1 87 ? -9.004 17.023 13.708 1.00 58.12 87 LYS A CA 1
ATOM 696 C C . LYS A 1 87 ? -10.116 17.064 14.778 1.00 58.12 87 LYS A C 1
ATOM 698 O O . LYS A 1 87 ? -10.147 17.986 15.586 1.00 58.12 87 LYS A O 1
ATOM 703 N N . SER A 1 88 ? -10.991 16.062 14.811 1.00 62.09 88 SER A N 1
ATOM 704 C CA . SER A 1 88 ? -12.052 15.865 15.795 1.00 62.09 88 SER A CA 1
ATOM 705 C C . SER A 1 88 ? -11.589 15.180 17.088 1.00 62.09 88 SER A C 1
ATOM 707 O O . SER A 1 88 ? -12.412 15.005 17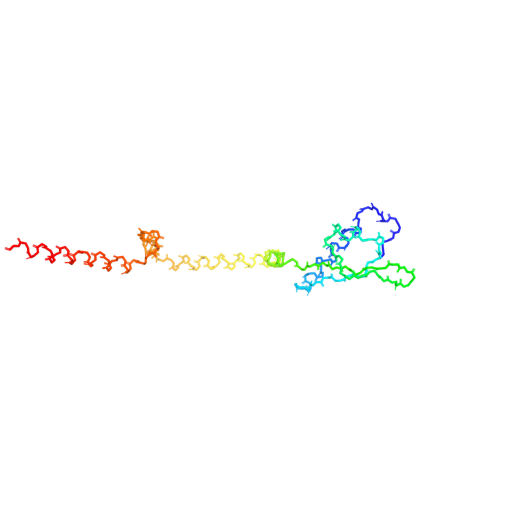.980 1.00 62.09 88 SER A O 1
ATOM 709 N N . PHE A 1 89 ? -10.305 14.832 17.245 1.00 62.38 89 PHE A N 1
ATOM 710 C CA . PHE A 1 89 ? -9.778 14.201 18.469 1.00 62.38 89 PHE A CA 1
ATOM 711 C C . PHE A 1 89 ? -10.094 14.994 19.758 1.00 62.38 89 PHE A C 1
ATOM 713 O O . PHE A 1 89 ? -10.439 14.423 20.794 1.00 62.38 89 PHE A O 1
ATOM 720 N N . ILE A 1 90 ? -10.069 16.330 19.679 1.00 71.75 90 ILE A N 1
ATOM 721 C CA . ILE A 1 90 ? -10.449 17.224 20.788 1.00 71.75 90 ILE A CA 1
ATOM 722 C C . ILE A 1 90 ? -11.946 17.088 21.116 1.00 71.75 90 ILE A C 1
ATOM 724 O O . ILE A 1 90 ? -12.320 17.017 22.286 1.00 71.75 90 ILE A O 1
ATOM 728 N N . LEU A 1 91 ? -12.803 16.990 20.092 1.00 69.19 91 LEU A N 1
ATOM 729 C CA . LEU A 1 91 ? -14.247 16.798 20.265 1.00 69.19 91 LEU A CA 1
ATOM 730 C C . LEU A 1 91 ? -14.561 15.426 20.868 1.00 69.19 91 LEU A C 1
ATOM 732 O O . LEU A 1 91 ? -15.439 15.325 21.722 1.00 69.19 91 LEU A O 1
ATOM 736 N N . THR A 1 92 ? -13.824 14.380 20.481 1.00 74.38 92 THR A N 1
ATOM 737 C CA . THR A 1 92 ? -14.025 13.035 21.035 1.00 74.38 92 THR A CA 1
ATOM 738 C C . THR A 1 92 ? -13.604 12.952 22.496 1.00 74.38 92 THR A C 1
ATOM 740 O O . THR A 1 92 ? -14.342 12.380 23.294 1.00 74.38 92 THR A O 1
ATOM 743 N N . ILE A 1 93 ? -12.483 13.573 22.884 1.00 81.81 93 ILE A N 1
ATOM 744 C CA . ILE A 1 93 ? -12.087 13.644 24.299 1.00 81.81 93 ILE A CA 1
ATOM 745 C C . ILE A 1 93 ? -13.140 14.416 25.098 1.00 81.81 93 ILE A C 1
ATOM 747 O O . ILE A 1 93 ? -13.566 13.943 26.148 1.00 81.81 93 ILE A O 1
ATOM 751 N N . GLY A 1 94 ? -13.610 15.558 24.586 1.00 81.19 94 GLY A N 1
ATOM 752 C CA . GLY A 1 94 ? -14.657 16.345 25.242 1.00 81.19 94 GLY A CA 1
ATOM 753 C C . GLY A 1 94 ? -15.951 15.553 25.459 1.00 81.19 94 GLY A C 1
ATOM 754 O O . GLY A 1 94 ? -16.508 15.569 26.558 1.00 81.19 94 GLY A O 1
ATOM 755 N N . LEU A 1 95 ? -16.388 14.790 24.451 1.00 84.31 95 LEU A N 1
ATOM 756 C CA . LEU A 1 95 ? -17.568 13.932 24.554 1.00 84.31 95 LEU A CA 1
ATOM 757 C C . LEU A 1 95 ? -17.367 12.830 25.604 1.00 84.31 95 LEU A C 1
ATOM 759 O O . LEU A 1 95 ? -18.224 12.654 26.467 1.00 84.31 95 LEU A O 1
ATOM 763 N N . PHE A 1 96 ? -16.220 12.146 25.595 1.00 86.31 96 PHE A N 1
ATOM 764 C CA . PHE A 1 96 ? -15.898 11.108 26.579 1.00 86.31 96 PHE A CA 1
ATOM 765 C C . PHE A 1 96 ? -15.807 11.650 28.008 1.00 86.31 96 PHE A C 1
ATOM 767 O O . PHE A 1 96 ? -16.328 11.016 28.921 1.00 86.31 96 PHE A O 1
ATOM 774 N N . VAL A 1 97 ? -15.210 12.828 28.214 1.00 87.50 97 VAL A N 1
ATOM 775 C CA . VAL A 1 97 ? -15.142 13.476 29.534 1.00 87.50 97 VAL A CA 1
ATOM 776 C C . VAL A 1 97 ? -16.543 13.836 30.025 1.00 87.50 97 VAL A C 1
ATOM 778 O O . VAL A 1 97 ? -16.874 13.554 31.176 1.00 87.50 97 VAL A O 1
ATOM 781 N N . SER A 1 98 ? -17.398 14.379 29.152 1.00 84.69 98 SER A N 1
ATOM 782 C CA . SER A 1 98 ? -18.783 14.706 29.511 1.00 84.69 98 SER A CA 1
ATOM 783 C C . SER A 1 98 ? -19.611 13.459 29.844 1.00 84.69 98 SER A C 1
ATOM 785 O O . SER A 1 98 ? -20.293 13.432 30.866 1.00 84.69 98 SER A O 1
ATOM 787 N N . ILE A 1 99 ? -19.487 12.392 29.047 1.00 87.12 99 ILE A N 1
ATOM 788 C CA . ILE A 1 99 ? -20.159 11.111 29.285 1.00 87.12 99 ILE A CA 1
ATOM 789 C C . ILE A 1 99 ? -19.651 10.485 30.582 1.00 87.12 99 ILE A C 1
ATOM 791 O O . ILE A 1 99 ? -20.459 10.028 31.379 1.00 87.12 99 ILE A O 1
ATOM 795 N N . SER A 1 100 ? -18.340 10.505 30.837 1.00 83.12 100 SER A N 1
ATOM 796 C CA . SER A 1 100 ? -17.753 9.962 32.065 1.00 83.12 100 SER A CA 1
ATOM 797 C C . SER A 1 100 ? -18.197 10.734 33.308 1.00 83.12 100 SER A C 1
ATOM 799 O O . SER A 1 100 ? -18.389 10.123 34.355 1.00 83.12 100 SER A O 1
ATOM 801 N N . PHE A 1 101 ? -18.379 12.052 33.201 1.00 84.44 101 PHE A N 1
ATOM 802 C CA . PHE A 1 101 ? -18.861 12.905 34.289 1.00 84.44 101 PHE A CA 1
ATOM 803 C C . PHE A 1 101 ? -20.355 12.691 34.570 1.00 84.44 101 PHE A C 1
ATOM 805 O O . PHE A 1 101 ? -20.773 12.561 35.719 1.00 84.44 101 PHE A O 1
ATOM 812 N N . VAL A 1 102 ? -21.176 12.576 33.524 1.00 83.19 102 VAL A N 1
ATOM 813 C CA . VAL A 1 102 ? -22.595 12.222 33.680 1.00 83.19 102 VAL A CA 1
ATOM 814 C C . VAL A 1 102 ? -22.722 10.810 34.255 1.00 83.19 102 VAL A C 1
ATOM 816 O O . VAL A 1 102 ? -23.438 10.611 35.231 1.00 83.19 102 VAL A O 1
ATOM 819 N N . LEU A 1 103 ? -21.978 9.836 33.726 1.00 74.00 103 LEU A N 1
ATOM 820 C CA . LEU A 1 103 ? -22.005 8.454 34.201 1.00 74.00 103 LEU A CA 1
ATOM 821 C C . LEU A 1 103 ? -21.512 8.337 35.651 1.00 74.00 103 LEU A C 1
ATOM 823 O O . LEU A 1 103 ? -22.117 7.601 36.426 1.00 74.00 103 LEU A O 1
ATOM 827 N N . SER A 1 104 ? -20.489 9.099 36.056 1.00 72.81 104 SER A N 1
ATOM 828 C CA . SER A 1 104 ? -20.041 9.123 37.457 1.00 72.81 104 SER A CA 1
ATOM 829 C C . SER A 1 104 ? -21.105 9.686 38.398 1.00 72.81 104 SER A C 1
ATOM 831 O O . SER A 1 104 ? -21.208 9.239 39.536 1.00 72.81 104 SER A O 1
ATOM 833 N N . THR A 1 105 ? -21.946 10.601 37.910 1.00 78.19 105 THR A N 1
ATOM 834 C CA . THR A 1 105 ? -23.078 11.139 38.676 1.00 78.19 105 THR A CA 1
ATOM 835 C C . THR A 1 105 ? -24.186 10.090 38.867 1.00 78.19 105 THR A C 1
ATOM 837 O O . THR A 1 105 ? -24.912 10.129 39.860 1.00 78.19 105 THR A O 1
ATOM 840 N N . PHE A 1 106 ? -24.304 9.126 37.946 1.00 63.53 106 PHE A N 1
ATOM 841 C CA . PHE A 1 106 ? -25.311 8.058 37.985 1.00 63.53 106 PHE A CA 1
ATOM 842 C C . PHE A 1 106 ? -24.833 6.748 38.633 1.00 63.53 106 PHE A C 1
ATOM 844 O O . PHE A 1 106 ? -25.674 5.937 39.023 1.00 63.53 106 PHE A O 1
ATOM 851 N N . ILE A 1 107 ? -23.524 6.530 38.807 1.00 63.12 107 ILE A N 1
ATOM 852 C CA . ILE A 1 107 ? -22.993 5.370 39.540 1.00 63.12 107 ILE A CA 1
ATOM 853 C C . ILE A 1 107 ? -23.152 5.615 41.051 1.00 63.12 107 ILE A C 1
ATOM 855 O O . ILE A 1 107 ? -22.212 5.949 41.768 1.00 63.12 107 ILE A O 1
ATOM 859 N N . LYS A 1 108 ? -24.374 5.431 41.556 1.00 58.88 108 LYS A N 1
ATOM 860 C CA . LYS A 1 108 ? -24.591 5.022 42.946 1.00 58.88 108 LYS A CA 1
ATOM 861 C C . LYS A 1 108 ? -24.513 3.498 42.978 1.00 58.88 108 LYS A C 1
ATOM 863 O O . LYS A 1 108 ? -25.369 2.838 42.406 1.00 58.88 108 LYS A O 1
ATOM 868 N N . GLU A 1 109 ? -23.446 2.987 43.589 1.00 60.84 109 GLU A N 1
ATOM 869 C CA . GLU A 1 109 ? -23.258 1.585 43.994 1.00 60.84 109 GLU A CA 1
ATOM 870 C C . GLU A 1 109 ? -23.626 0.537 42.930 1.00 60.84 109 GLU A C 1
ATOM 872 O O . GLU A 1 109 ? -24.655 -0.132 42.984 1.00 60.84 109 GLU A O 1
ATOM 877 N N . VAL A 1 110 ? -22.723 0.320 41.971 1.00 56.19 110 VAL A N 1
ATOM 878 C CA . VAL A 1 110 ? -22.723 -0.942 41.223 1.00 56.19 110 VAL A CA 1
ATOM 879 C C . VAL A 1 110 ? -22.401 -2.054 42.225 1.00 56.19 110 VAL A C 1
ATOM 881 O O . VAL A 1 110 ? -21.291 -2.094 42.751 1.00 56.19 110 VAL A O 1
ATOM 884 N N . GLN A 1 111 ? -23.354 -2.956 42.493 1.00 50.59 111 GLN A N 1
ATOM 885 C CA . GLN A 1 111 ? -23.102 -4.202 43.225 1.00 50.59 111 GLN A CA 1
ATOM 886 C C . GLN A 1 111 ? -22.090 -5.060 42.448 1.00 50.59 111 GLN A C 1
ATOM 888 O O . GLN A 1 111 ? -22.449 -5.918 41.635 1.00 50.59 111 GLN A O 1
ATOM 893 N N . THR A 1 112 ? -20.806 -4.834 42.712 1.00 53.16 112 THR A N 1
ATOM 894 C CA . THR A 1 112 ? -19.655 -5.556 42.150 1.00 53.16 112 THR A CA 1
ATOM 895 C C . THR A 1 112 ? -19.646 -7.040 42.521 1.00 53.16 112 THR A C 1
ATOM 897 O O . THR A 1 112 ? -19.069 -7.851 41.799 1.00 53.16 112 THR A O 1
ATOM 900 N N . GLU A 1 113 ? -20.365 -7.428 43.574 1.00 54.16 113 GLU A N 1
ATOM 901 C CA . GLU A 1 113 ? -20.536 -8.827 43.984 1.00 54.16 113 GLU A CA 1
ATOM 902 C C . GLU A 1 113 ? -21.435 -9.643 43.038 1.00 54.16 113 GLU A C 1
ATOM 904 O O . GLU A 1 113 ? -21.344 -10.870 43.006 1.00 54.16 113 GLU A O 1
ATOM 909 N N . SER A 1 114 ? -22.279 -8.996 42.224 1.00 50.91 114 SER A N 1
ATOM 910 C CA . SER A 1 114 ? -23.172 -9.696 41.285 1.00 50.91 114 SER A CA 1
ATOM 911 C C . SER A 1 114 ? -22.479 -10.158 39.996 1.00 50.91 114 SER A C 1
ATOM 913 O O . SER A 1 114 ? -23.014 -11.007 39.282 1.00 50.91 114 SER A O 1
ATOM 915 N N . LEU A 1 115 ? -21.287 -9.626 39.703 1.00 55.59 115 LEU A N 1
ATOM 916 C CA . LEU A 1 115 ? -20.654 -9.751 38.388 1.00 55.59 115 LEU A CA 1
ATOM 917 C C . LEU A 1 115 ? -19.464 -10.714 38.331 1.00 55.59 115 LEU A C 1
ATOM 919 O O . LEU A 1 115 ? -18.995 -10.987 37.231 1.00 55.59 115 LEU A O 1
ATOM 923 N N . ASN A 1 116 ? -18.975 -11.247 39.459 1.00 59.25 116 ASN A N 1
ATOM 924 C CA . ASN A 1 116 ? -17.665 -11.915 39.471 1.00 59.25 116 ASN A CA 1
ATOM 925 C C . ASN A 1 116 ? -17.614 -13.339 40.043 1.00 59.25 116 ASN A C 1
ATOM 927 O O . ASN A 1 116 ? -16.539 -13.813 40.399 1.00 59.25 116 ASN A O 1
ATOM 931 N N . TRP A 1 117 ? -18.734 -14.065 40.105 1.00 57.31 117 TRP A N 1
ATOM 932 C CA . TRP A 1 117 ? -18.689 -15.471 40.517 1.00 57.31 117 TRP A CA 1
ATOM 933 C C . TRP A 1 117 ? -19.418 -16.402 39.546 1.00 57.31 117 TRP A C 1
ATOM 935 O O . TRP A 1 117 ? -20.646 -16.421 39.460 1.00 57.31 117 TRP A O 1
ATOM 945 N N . VAL A 1 118 ? -18.628 -17.204 38.828 1.00 57.19 118 VAL A N 1
ATOM 946 C CA . VAL A 1 118 ? -19.077 -18.363 38.052 1.00 57.19 118 VAL A CA 1
ATOM 947 C C . VAL A 1 118 ? -18.462 -19.600 38.703 1.00 57.19 118 VAL A C 1
ATOM 949 O O . VAL A 1 118 ? -17.241 -19.715 38.783 1.00 57.19 118 VAL A O 1
ATOM 952 N N . ALA A 1 119 ? -19.296 -20.520 39.190 1.00 59.91 119 ALA A N 1
ATOM 953 C CA . ALA A 1 119 ? -18.826 -21.781 39.756 1.00 59.91 119 ALA A CA 1
ATOM 954 C C .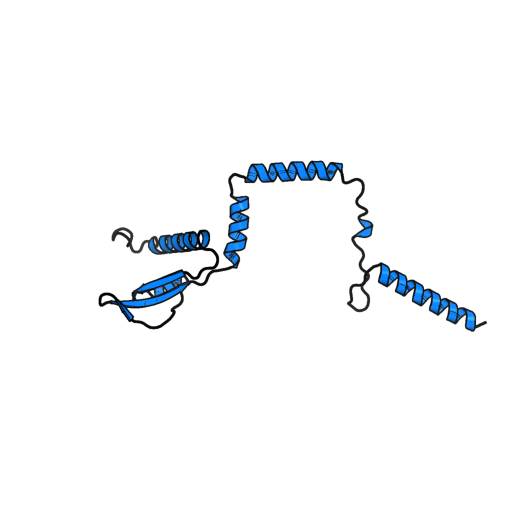 ALA A 1 119 ? -18.248 -22.667 38.642 1.00 59.91 119 ALA A C 1
ATOM 956 O O . ALA A 1 119 ? -18.871 -22.818 37.586 1.00 59.91 119 ALA A O 1
ATOM 957 N N . LYS A 1 120 ? -17.086 -23.281 38.882 1.00 54.69 120 LYS A N 1
ATOM 958 C CA . LYS A 1 120 ? -16.497 -24.282 37.986 1.00 54.69 120 LYS A CA 1
ATOM 959 C C . LYS A 1 120 ? -16.787 -25.679 38.543 1.00 54.69 120 LYS A C 1
ATOM 961 O O . LYS A 1 120 ? -16.350 -25.990 39.646 1.00 54.69 120 LYS A O 1
ATOM 966 N N . ILE A 1 121 ? -17.524 -26.497 37.793 1.00 59.44 121 ILE A N 1
ATOM 967 C CA . ILE A 1 121 ? -17.741 -27.926 38.080 1.00 59.44 121 ILE A CA 1
ATOM 968 C C . ILE A 1 121 ? -17.383 -28.687 36.802 1.00 59.44 121 ILE A C 1
ATOM 970 O O . ILE A 1 121 ? -17.886 -28.326 35.738 1.00 59.44 121 ILE A O 1
ATOM 974 N N . ASP A 1 122 ? -16.494 -29.680 36.897 1.00 55.00 122 ASP A N 1
ATOM 975 C CA . ASP A 1 122 ? -16.089 -30.564 35.788 1.00 55.00 122 ASP A CA 1
ATOM 976 C C . ASP A 1 122 ? -15.765 -29.811 34.482 1.00 55.00 122 ASP A C 1
ATOM 978 O O . ASP A 1 122 ? -16.310 -30.088 33.416 1.00 55.00 122 ASP A O 1
ATOM 982 N N . ASP A 1 123 ? -14.929 -28.772 34.591 1.00 64.81 123 ASP A N 1
ATOM 983 C CA . ASP A 1 123 ? -14.489 -27.910 33.480 1.00 64.81 123 ASP A CA 1
ATOM 984 C C . ASP A 1 123 ? -15.590 -27.173 32.692 1.00 64.81 123 ASP A C 1
ATOM 986 O O . ASP A 1 123 ? -15.317 -26.552 31.662 1.00 64.81 123 ASP A O 1
ATOM 990 N N . LYS A 1 124 ? -16.822 -27.121 33.213 1.00 62.84 124 LYS A N 1
ATOM 991 C CA . LYS A 1 124 ? -17.943 -26.403 32.596 1.00 62.84 124 LYS A CA 1
ATOM 992 C C . LYS A 1 124 ? -18.372 -25.199 33.433 1.00 62.84 124 LYS A C 1
ATOM 994 O O . LYS A 1 124 ? -18.681 -25.311 34.617 1.00 62.84 124 LYS A O 1
ATOM 999 N N . TYR A 1 125 ? -18.445 -24.036 32.790 1.00 70.81 125 TYR A N 1
ATOM 1000 C CA . TYR A 1 125 ? -18.992 -22.822 33.395 1.00 70.81 125 TYR A CA 1
ATOM 1001 C C . TYR A 1 125 ? -20.512 -22.959 33.550 1.00 70.81 125 TYR A C 1
ATOM 1003 O O . TYR A 1 125 ? -21.226 -23.208 32.573 1.00 70.81 125 TYR A O 1
ATOM 1011 N N . ILE A 1 126 ? -21.017 -22.805 34.775 1.00 69.81 126 ILE A N 1
ATOM 1012 C CA . ILE A 1 126 ? -22.454 -22.849 35.071 1.00 69.81 126 ILE A CA 1
ATOM 1013 C C . ILE A 1 126 ? -22.923 -21.551 35.729 1.00 69.81 126 ILE A C 1
ATOM 1015 O O . ILE A 1 126 ? -22.229 -20.958 36.549 1.00 69.81 126 ILE A O 1
ATOM 1019 N N . SER A 1 127 ? -24.129 -21.104 35.371 1.00 74.19 127 SER A N 1
ATOM 1020 C CA . SER A 1 127 ? -24.746 -19.925 35.979 1.00 74.19 127 SER A CA 1
ATOM 1021 C C . SER A 1 127 ? -25.094 -20.169 37.452 1.00 74.19 127 SER A C 1
ATOM 1023 O O . SER A 1 127 ? -25.429 -21.288 37.853 1.00 74.19 127 SER A O 1
ATOM 1025 N N . ARG A 1 128 ? -25.105 -19.100 38.256 1.00 75.50 128 ARG A N 1
ATOM 1026 C CA . ARG A 1 128 ? -25.464 -19.136 39.685 1.00 75.50 128 ARG A CA 1
ATOM 1027 C C . ARG A 1 128 ? -26.802 -19.832 39.958 1.00 75.50 128 ARG A C 1
ATOM 1029 O O . ARG A 1 128 ? -26.884 -20.690 40.827 1.00 75.50 128 ARG A O 1
ATOM 1036 N N . SER A 1 129 ? -27.828 -19.541 39.156 1.00 74.75 129 SER A N 1
ATOM 1037 C CA . SER A 1 129 ? -29.159 -20.150 39.298 1.00 74.75 129 SER A CA 1
ATOM 1038 C C . SER A 1 129 ? -29.160 -21.667 39.091 1.00 74.75 129 SER A C 1
ATOM 1040 O O . SER A 1 129 ? -29.992 -22.376 39.658 1.00 74.75 129 SER A O 1
ATOM 1042 N N . LYS A 1 130 ? -28.233 -22.180 38.274 1.00 77.75 130 LYS A N 1
ATOM 1043 C CA . LYS A 1 130 ? -28.057 -23.614 38.046 1.00 77.75 130 LYS A CA 1
ATOM 1044 C C . LYS A 1 130 ? -27.294 -24.268 39.200 1.00 77.75 130 LYS A C 1
ATOM 1046 O O . LYS A 1 130 ? -27.644 -25.375 39.598 1.00 77.75 130 LYS A O 1
ATOM 1051 N N . PHE A 1 131 ? -26.313 -23.565 39.763 1.00 82.44 131 PHE A N 1
ATOM 1052 C CA . PHE A 1 131 ? -25.553 -24.013 40.930 1.00 82.44 131 PHE A CA 1
ATOM 1053 C C . PHE A 1 131 ? -26.411 -24.088 42.202 1.00 82.44 131 PHE A C 1
ATOM 1055 O O . PHE A 1 131 ? -26.393 -25.098 42.901 1.00 82.44 131 PHE A O 1
ATOM 1062 N N . GLU A 1 132 ? -27.229 -23.072 42.477 1.00 82.38 132 GLU A N 1
ATOM 1063 C CA . GLU A 1 132 ? -28.118 -23.077 43.650 1.00 82.38 132 GLU A CA 1
ATOM 1064 C C . GLU A 1 132 ? -29.159 -24.206 43.571 1.00 82.38 132 GLU A C 1
ATOM 1066 O O . GLU A 1 132 ? -29.407 -24.896 44.561 1.00 82.38 132 GLU A O 1
ATOM 1071 N N . ARG A 1 133 ? -29.703 -24.482 42.373 1.00 83.12 133 ARG A N 1
ATOM 1072 C CA . ARG A 1 133 ? -30.574 -25.651 42.150 1.00 83.12 133 ARG A CA 1
ATOM 1073 C C . ARG A 1 133 ? -29.863 -26.969 42.443 1.00 83.12 133 ARG A C 1
ATOM 1075 O O . ARG A 1 133 ? -30.464 -27.851 43.051 1.00 83.12 133 ARG A O 1
ATOM 1082 N N . TYR A 1 134 ? -28.602 -27.097 42.035 1.00 81.06 134 TYR A N 1
ATOM 1083 C CA . TYR A 1 134 ? -27.792 -28.281 42.313 1.00 81.06 134 TYR A CA 1
ATOM 1084 C C . TYR A 1 134 ? -27.601 -28.488 43.822 1.00 81.06 134 TYR A C 1
ATOM 1086 O O . TYR A 1 134 ? -27.910 -29.565 44.332 1.00 81.06 134 TYR A O 1
ATOM 1094 N N . LEU A 1 135 ? -27.211 -27.448 44.564 1.00 83.19 135 LEU A N 1
ATOM 1095 C CA . LEU A 1 135 ? -27.064 -27.539 46.021 1.00 83.19 135 LEU A CA 1
ATOM 1096 C C . LEU A 1 135 ? -28.373 -27.909 46.727 1.00 83.19 135 LEU A C 1
ATOM 1098 O O . LEU A 1 135 ? -28.371 -28.756 47.623 1.00 83.19 135 LEU A O 1
ATOM 1102 N N . ASN A 1 136 ? -29.491 -27.312 46.310 1.00 86.56 136 ASN A N 1
ATOM 1103 C CA . ASN A 1 136 ? -30.798 -27.624 46.883 1.00 86.56 136 ASN A CA 1
ATOM 1104 C C . ASN A 1 136 ? -31.199 -29.082 46.593 1.00 86.56 136 ASN A C 1
ATOM 1106 O O . ASN A 1 136 ? -31.697 -29.776 47.475 1.00 86.56 136 ASN A O 1
ATOM 1110 N N . SER A 1 137 ? -30.901 -29.587 45.388 1.00 82.25 137 SER A N 1
ATOM 1111 C CA . SER A 1 137 ? -31.153 -30.990 45.037 1.00 82.25 137 SER A CA 1
ATOM 1112 C C . SER A 1 137 ? -30.356 -31.965 45.910 1.00 82.25 137 SER A C 1
ATOM 1114 O O . SER A 1 137 ? -30.941 -32.892 46.460 1.00 82.25 137 SER A O 1
ATOM 1116 N N . ILE A 1 138 ? -29.065 -31.702 46.149 1.00 79.56 138 ILE A N 1
ATOM 1117 C CA . ILE A 1 138 ? -28.230 -32.543 47.019 1.00 79.56 138 ILE A CA 1
ATOM 1118 C C . ILE A 1 138 ? -28.718 -32.492 48.467 1.00 79.56 138 ILE A C 1
ATOM 1120 O O . ILE A 1 138 ? -28.760 -33.510 49.156 1.00 79.56 138 ILE A O 1
ATOM 1124 N N . THR A 1 139 ? -29.063 -31.298 48.947 1.00 80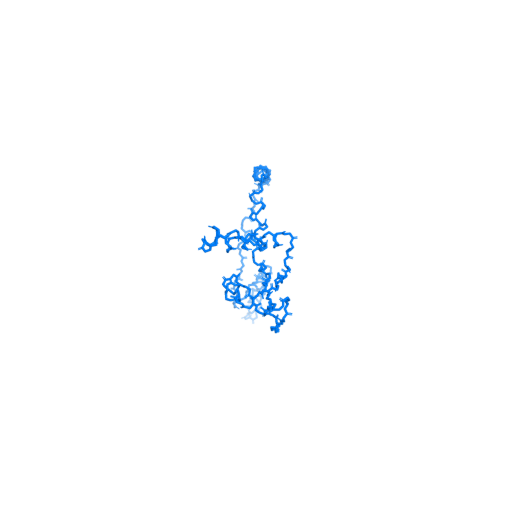.38 139 THR A N 1
ATOM 1125 C CA . THR A 1 139 ? -29.527 -31.103 50.325 1.00 80.38 139 THR A CA 1
ATOM 1126 C C . THR A 1 139 ? -30.829 -31.859 50.568 1.00 80.38 139 THR A C 1
ATOM 1128 O O . THR A 1 139 ? -30.966 -32.515 51.599 1.00 80.38 139 THR A O 1
ATOM 1131 N N . ASN A 1 140 ? -31.750 -31.824 49.601 1.00 80.69 140 ASN A N 1
ATOM 1132 C CA . ASN A 1 140 ? -32.987 -32.591 49.666 1.00 80.69 140 ASN A CA 1
ATOM 1133 C C . ASN A 1 140 ? -32.718 -34.098 49.620 1.00 80.69 140 ASN A C 1
ATOM 1135 O O . ASN A 1 140 ? -33.229 -34.797 50.487 1.00 80.69 140 ASN A O 1
ATOM 1139 N N . SER A 1 141 ? -31.862 -34.595 48.717 1.00 73.62 141 SER A N 1
ATOM 1140 C CA . SER A 1 141 ? -31.479 -36.018 48.683 1.00 73.62 141 SER A CA 1
ATOM 1141 C C . SER A 1 141 ? -30.926 -36.509 50.025 1.00 73.62 141 SER A C 1
ATOM 1143 O O . SER A 1 141 ? -31.452 -37.465 50.583 1.00 73.62 141 SER A O 1
ATOM 1145 N N . ARG A 1 142 ? -29.962 -35.790 50.622 1.00 70.00 142 ARG A N 1
ATOM 1146 C CA . ARG A 1 142 ? -29.406 -36.158 51.941 1.00 70.00 142 ARG A CA 1
ATOM 1147 C C . ARG A 1 142 ? -30.447 -36.121 53.064 1.00 70.00 142 ARG A C 1
ATOM 1149 O O . ARG A 1 142 ? -30.337 -36.866 54.032 1.00 70.00 142 ARG A O 1
ATOM 1156 N N . ARG A 1 143 ? -31.440 -35.230 52.969 1.00 73.00 143 ARG A N 1
ATOM 1157 C CA . ARG A 1 143 ? -32.552 -35.167 53.928 1.00 73.00 143 ARG A CA 1
ATOM 1158 C C . ARG A 1 143 ? -33.452 -36.398 53.842 1.00 73.00 143 ARG A C 1
ATOM 1160 O O . ARG A 1 143 ? -33.868 -36.885 54.886 1.00 73.00 143 ARG A O 1
ATOM 1167 N N . PHE A 1 144 ? -33.731 -36.893 52.637 1.00 65.50 144 PHE A N 1
ATOM 1168 C CA . PHE A 1 144 ? -34.517 -38.113 52.441 1.00 65.50 144 PHE A CA 1
ATOM 1169 C C . PHE A 1 144 ? -33.752 -39.371 52.874 1.00 65.50 144 PHE A C 1
ATOM 1171 O O . PHE A 1 144 ? -34.350 -40.245 53.496 1.00 65.50 144 PHE A O 1
ATOM 1178 N N . ASP A 1 145 ? -32.438 -39.430 52.642 1.00 68.06 145 ASP A N 1
ATOM 1179 C CA . ASP A 1 145 ? -31.607 -40.557 53.086 1.00 68.06 145 ASP A CA 1
ATOM 1180 C C . ASP A 1 145 ? -31.541 -40.647 54.621 1.00 68.06 145 ASP A C 1
ATOM 1182 O O . ASP A 1 145 ? -31.713 -41.720 55.191 1.00 68.06 145 ASP A O 1
ATOM 1186 N N . ASN A 1 146 ? -31.383 -39.511 55.313 1.00 61.91 146 ASN A N 1
ATOM 1187 C CA . ASN A 1 146 ? -31.334 -39.474 56.780 1.00 61.91 146 ASN A CA 1
ATOM 1188 C C . ASN A 1 146 ? -32.696 -39.725 57.456 1.00 61.91 146 ASN A C 1
ATOM 1190 O O . ASN A 1 146 ? -32.725 -40.121 58.617 1.00 61.91 146 ASN A O 1
ATOM 1194 N N . ALA A 1 147 ? -33.814 -39.491 56.761 1.00 59.91 147 ALA A N 1
ATOM 1195 C CA . ALA A 1 147 ? -35.161 -39.750 57.279 1.00 59.91 147 ALA A CA 1
ATOM 1196 C C . ALA A 1 147 ? -35.601 -41.220 57.134 1.00 59.91 147 ALA A C 1
ATOM 1198 O O . ALA A 1 147 ? -36.510 -41.645 57.835 1.00 59.91 147 ALA A O 1
ATOM 1199 N N . ASN A 1 148 ? -34.954 -41.993 56.254 1.00 57.09 148 ASN A N 1
ATOM 1200 C CA . ASN A 1 148 ? -35.255 -43.410 56.004 1.00 57.09 148 ASN A CA 1
ATOM 1201 C C . ASN A 1 148 ? -34.357 -44.386 56.796 1.00 57.09 148 ASN A C 1
ATOM 1203 O O . ASN A 1 148 ? -34.407 -45.591 56.556 1.00 57.09 148 ASN A O 1
ATOM 1207 N N . ILE A 1 149 ? -33.517 -43.884 57.710 1.00 56.59 149 ILE A N 1
ATOM 1208 C CA . ILE A 1 149 ? -32.600 -44.684 58.552 1.00 56.59 149 ILE A CA 1
ATOM 1209 C C . ILE A 1 149 ? -33.064 -44.705 60.032 1.00 56.59 149 ILE A C 1
ATOM 1211 O O . ILE A 1 149 ? -32.376 -45.242 60.898 1.00 56.59 149 ILE A O 1
ATOM 1215 N N . GLN A 1 150 ? -34.246 -44.158 60.334 1.00 46.91 150 GLN A N 1
ATOM 1216 C CA . GLN A 1 150 ? -34.867 -44.165 61.667 1.00 46.91 150 GLN A CA 1
ATOM 1217 C C . GLN A 1 150 ? -36.094 -45.075 61.695 1.00 46.91 150 GLN A C 1
ATOM 1219 O O . GLN A 1 150 ? -36.265 -45.772 62.719 1.00 46.91 150 GLN A O 1
#

Secondary structure (DSSP, 8-state):
---GGGTTSSHHHHHHHHHHHHHHHHSTT--EEEEEEGGGHHHHHTTT-EEEEEEEEETTEEEEEEEE---HHHHHHHHHHHHHHSTTHHHHHHHHHHHHHHHHHH-S---GGGSS--EEETTEEE-HHHHHHHHHHHHHHHHHHHHS--

Foldseek 3Di:
DDDPVCPPPCVVVVVVVVVVVVCCVVPPQDKDKDWAFPVCVVVVVVVVKDFDDDWDADPNTITTMIIHGGDPVCVVVVVVVCVCVPPCVVVVVVVVVVVVVVVVVVPPDDPPVVPDDFDDDPNDTDDPVVVVVVVVVVVVVVVVVVVVVD

Radius of gyration: 32.42 Å; chains: 1; bounding box: 53×62×91 Å

pLDDT: mean 77.53, std 13.81, range [46.91, 96.38]

Sequence (150 aa):
MLARAYRSNGIGKQLIEEGVKKSQQLFANIEIKISAQLGLKEYYEDLGFSIKGEKYLEDGIEHIQMILSPNLKYSLYENCLNLIRSKSFILTIGLFVSISFVLSTFIKEVQTESLNWVAKIDDKYISRSKFERYLNSITNSRRFDNANIQ